Protein AF-A0A963VED2-F1 (afdb_monomer_lite)

Secondary structure (DSSP, 8-state):
----SS------STHHHHHHHHTT---GGG-----------B-TTT-PBPPSSSSSSHHHHHH-

Radius of gyration: 19.82 Å; chains: 1; bounding box: 46×20×46 Å

pLDDT: mean 90.49, std 12.88, range [41.5, 98.38]

Structure (mmCIF, N/CA/C/O backbone):
data_AF-A0A963VED2-F1
#
_entry.id   AF-A0A963VED2-F1
#
loop_
_atom_site.group_PDB
_atom_site.id
_atom_site.type_symbol
_atom_site.label_atom_id
_atom_site.label_alt_id
_atom_site.label_comp_id
_atom_site.label_asym_id
_atom_site.label_entity_id
_atom_site.label_seq_id
_atom_site.pdbx_PDB_ins_code
_atom_site.Cartn_x
_atom_site.Cartn_y
_atom_site.Cartn_z
_atom_site.occupancy
_atom_site.B_iso_or_equiv
_atom_site.auth_seq_id
_atom_site.auth_comp_id
_atom_site.auth_asym_id
_atom_site.auth_atom_id
_ato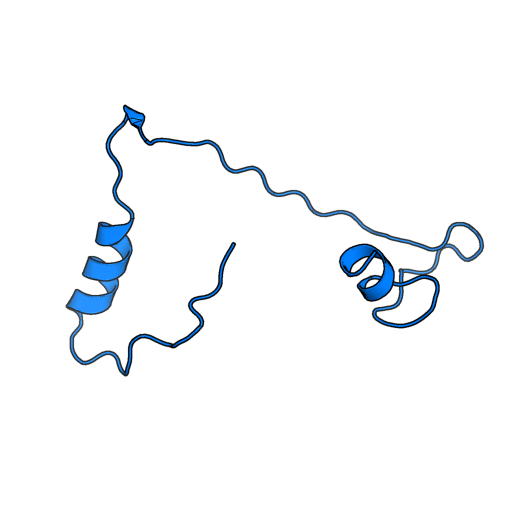m_site.pdbx_PDB_model_num
ATOM 1 N N . MET A 1 1 ? -0.556 -5.549 -1.153 1.00 41.50 1 MET A N 1
ATOM 2 C CA . MET A 1 1 ? 0.742 -5.096 -1.694 1.00 41.50 1 MET A CA 1
ATOM 3 C C . MET A 1 1 ? 1.829 -5.854 -0.949 1.00 41.50 1 MET A C 1
ATOM 5 O O . MET A 1 1 ? 1.991 -5.639 0.243 1.00 41.50 1 MET A O 1
ATOM 9 N N . SER A 1 2 ? 2.451 -6.846 -1.588 1.00 51.16 2 SER A N 1
ATOM 10 C CA . SER A 1 2 ? 3.448 -7.720 -0.962 1.00 51.16 2 SER A CA 1
ATOM 11 C C . SER A 1 2 ? 4.786 -6.996 -0.852 1.00 51.16 2 SER A C 1
ATOM 13 O O . SER A 1 2 ? 5.434 -6.739 -1.865 1.00 51.16 2 SER A O 1
ATOM 15 N N . ILE A 1 3 ? 5.207 -6.685 0.371 1.00 55.56 3 ILE A N 1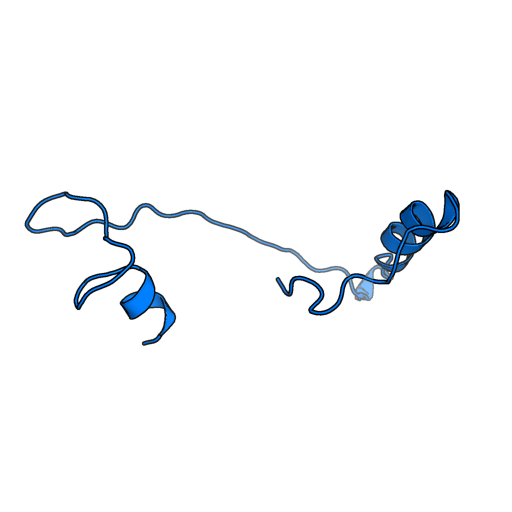
ATOM 16 C CA . ILE A 1 3 ? 6.600 -6.331 0.656 1.00 55.56 3 ILE A CA 1
ATOM 17 C C . ILE A 1 3 ? 7.458 -7.553 0.273 1.00 55.56 3 ILE A C 1
ATOM 19 O O . ILE A 1 3 ? 7.113 -8.661 0.710 1.00 55.56 3 ILE A O 1
ATOM 23 N N . PRO A 1 4 ? 8.530 -7.405 -0.532 1.00 56.47 4 PRO A N 1
ATOM 24 C CA . PRO A 1 4 ? 9.431 -8.510 -0.851 1.00 56.47 4 PRO A CA 1
ATOM 25 C C . PRO A 1 4 ? 9.918 -9.183 0.439 1.00 56.47 4 PRO A C 1
ATOM 27 O O . PRO A 1 4 ? 10.481 -8.523 1.309 1.00 56.47 4 PRO A O 1
ATOM 30 N N . GLN A 1 5 ? 9.661 -10.487 0.585 1.00 63.09 5 GLN A N 1
ATOM 31 C CA . GLN A 1 5 ? 9.932 -11.245 1.822 1.00 63.09 5 GLN A CA 1
ATOM 32 C C . GLN A 1 5 ? 11.425 -11.550 2.044 1.00 63.09 5 GLN A C 1
ATOM 34 O O . GLN A 1 5 ? 11.814 -12.048 3.095 1.00 63.09 5 GLN A O 1
ATOM 39 N N . SER A 1 6 ? 12.272 -11.209 1.078 1.00 67.25 6 SER A N 1
ATOM 40 C CA . SER A 1 6 ? 13.725 -11.214 1.196 1.00 67.25 6 SER A CA 1
ATOM 41 C C . SER A 1 6 ? 14.261 -9.988 0.464 1.00 67.25 6 SER A C 1
ATOM 43 O O . SER A 1 6 ? 13.987 -9.823 -0.727 1.00 67.25 6 SER A O 1
ATOM 45 N N . GLY A 1 7 ? 15.006 -9.121 1.155 1.00 61.50 7 GLY A N 1
ATOM 46 C CA . GLY A 1 7 ? 15.748 -8.047 0.492 1.00 61.50 7 GLY A CA 1
ATOM 47 C C . GLY A 1 7 ? 16.722 -8.663 -0.512 1.00 61.50 7 GLY A C 1
ATOM 48 O O . GLY A 1 7 ? 17.402 -9.629 -0.170 1.00 61.50 7 GLY A O 1
ATOM 49 N N . GLY A 1 8 ? 16.741 -8.159 -1.748 1.00 71.25 8 GLY A N 1
ATOM 50 C CA . GLY A 1 8 ? 17.483 -8.711 -2.892 1.00 71.25 8 GLY A CA 1
ATOM 51 C C . GLY A 1 8 ? 19.011 -8.597 -2.804 1.00 71.25 8 GLY A C 1
ATOM 52 O O . GLY A 1 8 ? 19.645 -8.271 -3.800 1.00 71.25 8 GLY A O 1
ATOM 53 N N . GLY A 1 9 ? 19.594 -8.857 -1.631 1.00 83.44 9 GLY A N 1
ATOM 54 C CA . GLY A 1 9 ? 21.011 -8.666 -1.337 1.00 83.44 9 GLY A CA 1
ATOM 55 C C . GLY A 1 9 ? 21.418 -7.189 -1.239 1.00 83.44 9 GLY A C 1
ATOM 56 O O . GLY A 1 9 ? 20.584 -6.293 -1.406 1.00 83.44 9 GLY A O 1
ATOM 57 N N . PRO A 1 10 ? 22.693 -6.911 -0.916 1.00 90.81 10 PRO A N 1
ATOM 58 C CA . PRO A 1 10 ? 23.259 -5.572 -1.027 1.00 90.81 10 PRO A CA 1
ATOM 59 C C . PRO A 1 10 ? 23.192 -5.050 -2.467 1.00 90.81 10 PRO A C 1
ATOM 61 O O . PRO A 1 10 ? 23.273 -5.817 -3.424 1.00 90.81 10 PRO A O 1
ATOM 64 N N . ILE A 1 11 ? 23.095 -3.729 -2.620 1.00 92.31 11 ILE A N 1
ATOM 65 C CA . ILE A 1 11 ? 23.284 -3.078 -3.919 1.00 92.31 11 ILE A CA 1
ATOM 66 C C . ILE A 1 11 ? 24.785 -3.091 -4.220 1.00 92.31 11 ILE A C 1
ATOM 68 O O . ILE A 1 11 ? 25.581 -2.528 -3.472 1.00 92.31 11 ILE A O 1
ATOM 72 N N . GLU A 1 12 ? 25.162 -3.743 -5.309 1.00 94.06 12 GLU A N 1
ATOM 73 C CA . GLU A 1 12 ? 26.537 -3.925 -5.775 1.00 94.06 12 GLU A CA 1
ATOM 74 C C . GLU A 1 12 ? 26.902 -2.943 -6.896 1.00 94.06 12 GLU A C 1
ATOM 76 O O . GLU A 1 12 ? 28.081 -2.672 -7.121 1.00 94.06 12 GLU A O 1
ATOM 81 N N . ARG A 1 13 ? 25.902 -2.393 -7.599 1.00 95.75 13 ARG A N 1
ATOM 82 C CA . ARG A 1 13 ? 26.083 -1.424 -8.690 1.00 95.75 13 ARG A CA 1
ATOM 83 C C . ARG A 1 13 ? 24.897 -0.468 -8.803 1.00 95.75 13 ARG A C 1
ATOM 85 O O . ARG A 1 13 ? 23.779 -0.795 -8.409 1.00 95.75 13 ARG A O 1
ATOM 92 N N . PHE A 1 14 ? 25.133 0.706 -9.375 1.00 92.62 14 PHE A N 1
ATOM 93 C CA . PHE A 1 14 ? 24.124 1.760 -9.494 1.00 92.62 14 PHE A CA 1
ATOM 94 C C . PHE A 1 14 ? 22.898 1.319 -10.316 1.00 92.62 14 PHE A C 1
ATOM 96 O O . PHE A 1 14 ? 21.761 1.661 -9.988 1.00 92.62 14 PHE A O 1
ATOM 103 N N . GLU A 1 15 ? 23.116 0.507 -11.349 1.00 96.50 15 GLU A N 1
ATOM 104 C CA . GLU A 1 15 ? 22.104 0.106 -12.328 1.00 96.50 15 GLU A CA 1
ATOM 105 C C . GLU A 1 15 ? 20.999 -0.766 -11.722 1.00 96.50 15 GLU A C 1
ATOM 107 O O . GLU A 1 15 ? 19.874 -0.740 -12.214 1.00 96.50 15 GLU A O 1
ATOM 112 N N . GLN A 1 16 ? 21.263 -1.479 -10.620 1.00 94.62 16 GLN A N 1
ATOM 113 C CA . GLN A 1 16 ? 20.290 -2.391 -10.001 1.00 94.62 16 GLN A CA 1
ATOM 114 C C . GLN A 1 16 ? 18.987 -1.693 -9.589 1.00 94.62 16 GLN A C 1
ATOM 116 O O . GLN A 1 16 ? 17.914 -2.289 -9.663 1.00 94.62 16 GLN A O 1
ATOM 121 N N . LEU A 1 17 ? 19.059 -0.423 -9.179 1.00 92.12 17 LEU A N 1
ATOM 122 C CA . LEU A 1 17 ? 17.869 0.354 -8.828 1.00 92.12 17 LEU A CA 1
ATOM 123 C C . LEU A 1 17 ? 17.037 0.703 -10.066 1.00 92.12 17 LEU A C 1
ATOM 125 O O . LEU A 1 17 ? 15.810 0.602 -10.035 1.00 92.12 17 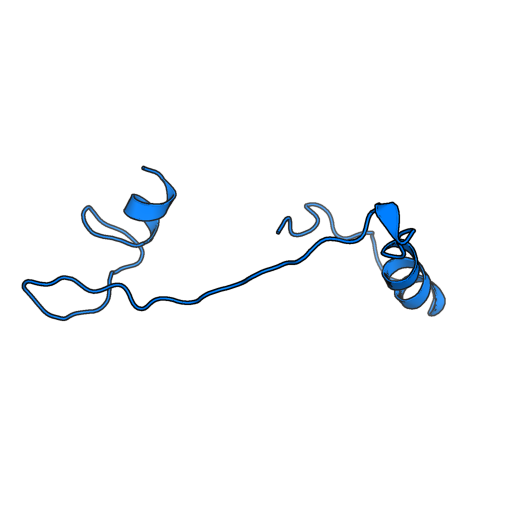LEU A O 1
ATOM 129 N N . ALA A 1 18 ? 17.700 1.086 -11.159 1.00 94.31 18 ALA A N 1
ATOM 130 C CA . ALA A 1 18 ? 17.036 1.377 -12.424 1.00 94.31 18 ALA A CA 1
ATOM 131 C C . ALA A 1 18 ? 16.411 0.108 -13.024 1.00 94.31 18 ALA A C 1
ATOM 133 O O . ALA A 1 18 ? 15.253 0.132 -13.433 1.00 94.31 18 ALA A O 1
ATOM 134 N N . GLU A 1 19 ? 17.140 -1.010 -13.001 1.00 94.94 19 GLU A N 1
ATOM 135 C CA . GLU A 1 19 ? 16.671 -2.327 -13.447 1.00 94.94 19 GLU A CA 1
ATOM 136 C C . GLU A 1 19 ? 15.429 -2.786 -12.665 1.00 94.94 19 GLU A C 1
ATOM 138 O O . GLU A 1 19 ? 14.468 -3.273 -13.262 1.00 94.94 19 GLU A O 1
ATOM 143 N N . TYR A 1 20 ? 15.399 -2.585 -11.341 1.00 91.75 20 TYR A N 1
ATOM 144 C CA . TYR A 1 20 ? 14.235 -2.931 -10.520 1.00 91.75 20 TYR A CA 1
ATOM 145 C C . TYR A 1 20 ? 12.990 -2.132 -10.926 1.00 91.75 20 TYR A C 1
ATOM 147 O O . TYR A 1 20 ? 11.911 -2.705 -11.072 1.00 91.75 20 TYR A O 1
ATOM 155 N N . MET A 1 21 ? 13.131 -0.827 -11.169 1.00 93.44 21 MET A N 1
ATOM 156 C CA . MET A 1 21 ? 12.019 0.005 -11.642 1.00 93.44 21 MET A CA 1
ATOM 157 C C . MET A 1 21 ? 11.559 -0.405 -13.048 1.00 93.44 21 MET A C 1
ATOM 159 O O . MET A 1 21 ? 10.359 -0.561 -13.272 1.00 93.44 21 MET A O 1
ATOM 163 N N . ALA A 1 22 ? 12.502 -0.641 -13.967 1.00 96.81 22 ALA A N 1
ATOM 164 C CA . ALA A 1 22 ? 12.221 -1.090 -15.332 1.00 96.81 22 ALA A CA 1
ATOM 165 C C . ALA A 1 22 ? 11.502 -2.450 -15.365 1.00 96.81 22 ALA A C 1
ATOM 167 O O . ALA A 1 22 ? 10.644 -2.679 -16.212 1.00 96.81 22 ALA A O 1
ATOM 168 N N . SER A 1 23 ? 11.765 -3.334 -14.393 1.00 95.50 23 SER A N 1
ATOM 169 C CA . SER A 1 23 ? 11.057 -4.618 -14.269 1.00 95.50 23 SER A CA 1
ATOM 170 C C . SER A 1 23 ? 9.543 -4.477 -14.033 1.00 95.50 23 SER A C 1
ATOM 172 O O . SER A 1 23 ? 8.796 -5.438 -14.214 1.00 95.50 23 SER A O 1
ATOM 174 N N . GLY A 1 24 ? 9.074 -3.285 -13.640 1.00 95.88 24 GLY A N 1
ATOM 175 C CA . GLY A 1 24 ? 7.659 -2.967 -13.469 1.00 95.88 24 GLY A CA 1
ATOM 176 C C . GLY A 1 24 ? 6.924 -2.581 -14.758 1.00 95.88 24 GLY A C 1
ATOM 177 O O . GLY A 1 24 ? 5.698 -2.433 -14.715 1.00 95.88 24 GLY A O 1
ATOM 178 N N . GLU A 1 25 ? 7.626 -2.405 -15.882 1.00 97.69 25 GLU A N 1
ATOM 179 C CA . GLU A 1 25 ? 7.021 -2.069 -17.173 1.00 97.69 25 GLU A CA 1
ATOM 180 C C . GLU A 1 25 ? 6.069 -3.175 -17.652 1.00 97.69 25 GLU A C 1
ATOM 182 O O . GLU A 1 25 ? 6.357 -4.368 -17.560 1.00 97.69 25 GLU A O 1
ATOM 187 N N . LYS A 1 26 ? 4.897 -2.776 -18.161 1.00 97.56 26 LYS A N 1
ATOM 188 C CA . LYS A 1 26 ? 3.849 -3.696 -18.627 1.00 97.56 26 LYS A CA 1
ATOM 189 C C . LYS A 1 26 ? 3.272 -3.237 -19.964 1.00 97.56 26 LYS A C 1
ATOM 191 O O . LYS A 1 26 ? 3.072 -2.027 -20.141 1.00 97.56 26 LYS A O 1
ATOM 196 N N . PRO A 1 27 ? 2.944 -4.166 -20.884 1.00 98.25 27 PRO A N 1
ATOM 197 C CA . PRO A 1 27 ? 2.227 -3.820 -22.103 1.00 98.25 27 PRO A CA 1
ATOM 198 C C . PRO A 1 27 ? 0.860 -3.224 -21.759 1.00 98.25 27 PRO A C 1
ATOM 200 O O . PRO A 1 27 ? 0.301 -3.481 -20.692 1.00 98.25 27 PRO A O 1
ATOM 203 N N . LYS A 1 28 ? 0.307 -2.432 -22.682 1.00 97.88 28 LYS A N 1
ATOM 204 C CA . LYS A 1 28 ? -0.959 -1.714 -22.472 1.00 97.88 28 LYS A CA 1
ATOM 205 C C . LYS A 1 28 ? -2.108 -2.632 -22.041 1.00 97.88 28 LYS A C 1
ATOM 207 O O . LYS A 1 28 ? -2.904 -2.247 -21.189 1.00 97.88 28 LYS A O 1
ATOM 212 N N . ASP A 1 29 ? -2.157 -3.845 -22.582 1.00 98.38 29 ASP A N 1
ATOM 213 C CA . ASP A 1 29 ? -3.201 -4.833 -22.283 1.00 98.38 29 ASP A CA 1
ATOM 214 C C . ASP A 1 29 ? -3.138 -5.350 -20.824 1.00 98.38 29 ASP A C 1
ATOM 216 O O . ASP A 1 29 ? -4.142 -5.787 -20.250 1.00 98.38 29 ASP A O 1
ATOM 220 N N . ASP A 1 30 ? -1.984 -5.198 -20.166 1.00 98.06 30 ASP A N 1
ATOM 221 C CA . ASP A 1 30 ? -1.748 -5.568 -18.766 1.00 98.06 30 ASP A CA 1
ATOM 222 C C . ASP A 1 30 ? -1.856 -4.392 -17.789 1.00 98.06 30 ASP A C 1
ATOM 224 O O . ASP A 1 30 ? -1.655 -4.557 -16.580 1.00 98.06 30 ASP A O 1
ATOM 228 N N . TRP A 1 31 ? -2.207 -3.197 -18.268 1.00 98.19 31 TRP A N 1
ATOM 229 C CA . TRP A 1 31 ? -2.449 -2.058 -17.389 1.00 98.19 31 TRP A CA 1
ATOM 230 C C . TRP A 1 31 ? -3.668 -2.309 -16.496 1.00 98.19 31 TRP A C 1
ATOM 232 O O . TRP A 1 31 ? -4.662 -2.921 -16.898 1.00 98.19 31 TRP A O 1
ATOM 242 N N . ARG A 1 32 ? -3.587 -1.846 -15.247 1.00 97.69 32 ARG A N 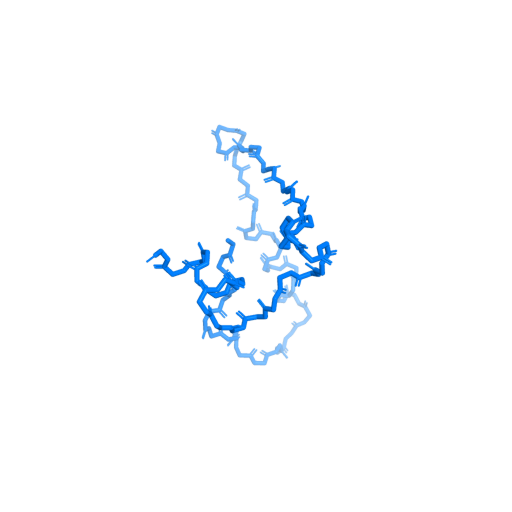1
ATOM 243 C CA . ARG A 1 32 ? -4.635 -1.973 -14.224 1.00 97.69 32 ARG A CA 1
ATOM 244 C C . ARG A 1 32 ? -4.763 -0.655 -13.461 1.00 97.69 32 ARG A C 1
ATOM 246 O O . ARG A 1 32 ? -3.853 0.169 -13.491 1.00 97.69 32 ARG A O 1
ATOM 253 N N . ILE A 1 33 ? -5.881 -0.475 -12.762 1.00 97.50 33 ILE A N 1
ATOM 254 C CA . ILE A 1 33 ? -6.137 0.683 -11.897 1.00 97.50 33 ILE A CA 1
ATOM 255 C C . ILE A 1 33 ? -6.019 0.226 -10.444 1.00 97.50 33 ILE A C 1
ATOM 257 O O . ILE A 1 33 ? -6.718 -0.696 -10.028 1.00 97.50 33 ILE A O 1
ATOM 261 N N . GLY A 1 34 ? -5.129 0.863 -9.685 1.00 96.38 34 GLY A N 1
ATOM 262 C CA . GLY A 1 34 ? -5.016 0.680 -8.241 1.00 96.38 34 GLY A CA 1
ATOM 263 C C . GLY A 1 34 ? -5.745 1.797 -7.501 1.00 96.38 34 GLY A C 1
ATOM 264 O O . GLY A 1 34 ? -5.580 2.967 -7.837 1.00 96.38 34 GLY A O 1
ATOM 265 N N . THR A 1 35 ? -6.545 1.444 -6.497 1.00 97.62 35 THR A N 1
ATOM 266 C CA . THR A 1 35 ? -7.194 2.407 -5.598 1.00 97.62 35 THR A CA 1
ATOM 267 C C . THR A 1 35 ? -6.817 2.094 -4.160 1.00 97.62 35 THR A C 1
ATOM 269 O O . THR A 1 35 ? -6.994 0.959 -3.714 1.00 97.62 35 THR A O 1
ATOM 272 N N . GLU A 1 36 ? -6.375 3.102 -3.421 1.00 96.56 36 GLU A N 1
ATOM 273 C CA . GLU A 1 36 ? -6.093 3.010 -1.989 1.00 96.56 36 GLU A CA 1
ATOM 274 C C . GLU A 1 36 ? -7.019 3.969 -1.233 1.00 96.56 36 GLU A C 1
ATOM 276 O O . GLU A 1 36 ? -7.394 5.020 -1.753 1.00 96.56 36 GLU A O 1
ATOM 281 N N . HIS A 1 37 ? -7.453 3.579 -0.032 1.00 96.38 37 HIS A N 1
ATOM 282 C CA . HIS A 1 37 ? -8.308 4.416 0.806 1.00 96.38 37 HIS A CA 1
ATOM 283 C C . HIS A 1 37 ? -8.025 4.187 2.290 1.00 96.38 37 HIS A C 1
ATOM 285 O O . HIS A 1 37 ? -7.944 3.052 2.767 1.00 96.38 37 HIS A O 1
ATOM 291 N N . GLU A 1 38 ? -7.954 5.284 3.032 1.00 95.38 38 GLU A N 1
ATOM 292 C CA . GLU A 1 38 ? -7.746 5.287 4.476 1.00 95.38 38 GLU A CA 1
ATOM 293 C C . GLU A 1 38 ? -9.065 5.570 5.203 1.00 95.38 38 GLU A C 1
ATOM 295 O O . GLU A 1 38 ? -9.944 6.269 4.696 1.00 95.38 38 GLU A O 1
ATOM 300 N N . LYS A 1 39 ? -9.240 4.971 6.386 1.00 94.00 39 LYS A N 1
ATOM 301 C CA . LYS A 1 39 ? -10.448 5.108 7.213 1.00 94.00 39 LYS A CA 1
ATOM 302 C C . LYS A 1 39 ? -10.056 5.215 8.681 1.00 94.00 39 LYS A C 1
ATOM 304 O O . LYS A 1 39 ? -9.225 4.440 9.148 1.00 94.00 39 LYS A O 1
ATOM 309 N N . PHE A 1 40 ? -10.721 6.097 9.424 1.00 94.50 40 PHE A N 1
ATOM 310 C CA . PHE A 1 40 ? -10.577 6.183 10.878 1.00 94.50 40 PHE A CA 1
ATOM 311 C C . PHE A 1 40 ? -11.617 5.300 11.574 1.00 94.50 40 PHE A C 1
ATOM 313 O O . PHE A 1 40 ? -12.808 5.612 11.585 1.00 94.50 40 PHE A O 1
ATOM 320 N N . GLY A 1 41 ? -11.166 4.188 12.155 1.00 94.31 41 GLY A N 1
ATOM 321 C CA . GLY A 1 41 ? -12.004 3.326 12.988 1.00 94.31 41 GLY A CA 1
ATOM 322 C C . GLY A 1 41 ? -1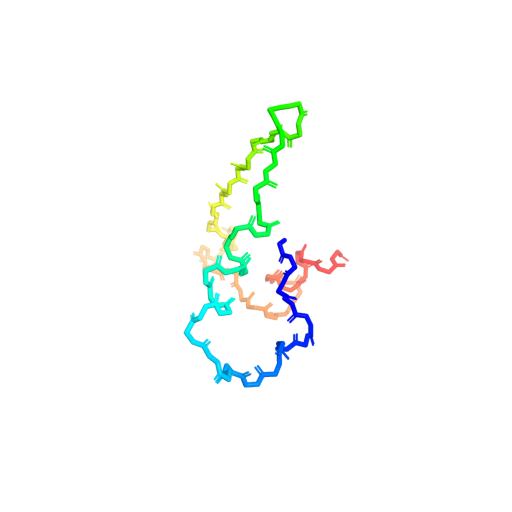2.079 3.828 14.432 1.00 94.31 41 GLY A C 1
ATOM 323 O O . GLY A 1 41 ? -11.052 4.148 15.032 1.00 94.31 41 GLY A O 1
ATOM 324 N N . TYR A 1 42 ? -13.282 3.858 15.008 1.00 96.00 42 TYR A N 1
ATOM 325 C CA . TYR A 1 42 ? -13.512 4.249 16.401 1.00 96.00 42 TYR A CA 1
ATOM 326 C C . TYR A 1 42 ? -14.657 3.448 17.042 1.00 96.00 42 TYR A C 1
ATOM 328 O O . TYR A 1 42 ? -15.547 2.932 16.363 1.00 96.00 42 TYR A O 1
ATOM 336 N N . CYS A 1 43 ? -14.646 3.359 18.370 1.00 95.31 43 CYS A N 1
ATOM 337 C CA . CYS A 1 43 ? -15.690 2.711 19.161 1.00 95.31 43 CYS A CA 1
ATOM 338 C C . CYS A 1 43 ? -16.884 3.663 19.343 1.00 95.31 43 CYS A C 1
ATOM 340 O O . CYS A 1 43 ? -16.742 4.695 19.992 1.00 95.31 43 CYS A O 1
ATOM 342 N N . LYS A 1 44 ? -18.067 3.341 18.799 1.00 94.69 44 LYS A N 1
ATOM 343 C CA . LYS A 1 44 ? -19.238 4.252 18.806 1.00 94.69 44 LYS A CA 1
ATOM 344 C C . LYS A 1 44 ? -19.706 4.689 20.201 1.00 94.69 44 LYS A C 1
ATOM 346 O O . LYS A 1 44 ? -20.223 5.787 20.347 1.00 94.69 44 LYS A O 1
ATOM 351 N N . ASP A 1 45 ? -19.539 3.833 21.202 1.00 97.06 45 ASP A N 1
ATOM 352 C CA . ASP A 1 45 ? -19.911 4.063 22.604 1.00 97.06 45 ASP A CA 1
ATOM 353 C C . ASP A 1 45 ? -18.977 5.039 23.332 1.00 97.06 45 ASP A C 1
ATOM 355 O O . ASP A 1 45 ? -19.407 5.734 24.247 1.00 97.06 45 ASP A O 1
ATOM 359 N N . THR A 1 46 ? -17.702 5.097 22.943 1.00 96.25 46 THR A N 1
ATOM 360 C CA . THR A 1 46 ? -16.683 5.918 23.627 1.00 96.25 46 THR A CA 1
ATOM 361 C C . THR A 1 46 ? -16.096 7.023 22.756 1.00 96.25 46 THR A C 1
ATOM 363 O O . THR A 1 46 ? -15.390 7.888 23.267 1.00 96.25 46 THR A O 1
ATOM 366 N N . LEU A 1 47 ? -16.346 6.973 21.446 1.00 96.62 47 LEU A N 1
ATOM 367 C CA . LEU A 1 47 ? -15.749 7.808 20.400 1.00 96.62 47 LEU A CA 1
ATOM 368 C C . LEU A 1 47 ? -14.212 7.768 20.358 1.00 96.62 47 LEU A C 1
ATOM 370 O O . LEU A 1 47 ? -13.580 8.576 19.681 1.00 96.62 47 LEU A O 1
ATOM 374 N N . LYS A 1 48 ? -13.598 6.807 21.057 1.00 96.38 48 LYS A N 1
ATOM 375 C CA . LYS A 1 48 ? -12.149 6.609 21.066 1.00 96.38 48 LYS A CA 1
ATOM 376 C C . LYS A 1 48 ? -11.695 5.832 19.825 1.00 96.38 48 LYS A C 1
ATOM 378 O O . LYS A 1 48 ? -12.456 4.984 19.347 1.00 96.38 48 LYS A O 1
ATOM 383 N N . PRO A 1 49 ? -10.460 6.059 19.339 1.00 97.56 49 PRO A N 1
ATOM 384 C CA . PRO A 1 49 ? -9.867 5.258 18.270 1.00 97.56 49 PRO A CA 1
ATOM 385 C C . PRO A 1 49 ? -9.870 3.764 18.602 1.00 97.56 49 PRO A C 1
ATOM 387 O O . PRO A 1 49 ? -9.797 3.387 19.776 1.00 97.56 49 PRO A O 1
ATOM 390 N N . LEU A 1 50 ? -9.917 2.914 17.574 1.00 96.62 50 LEU A N 1
ATOM 391 C CA . LEU A 1 50 ? -9.708 1.480 17.774 1.00 96.62 50 LEU A CA 1
ATOM 392 C C . LEU A 1 50 ? -8.282 1.219 18.297 1.00 96.62 50 LEU A C 1
ATOM 394 O O . LEU A 1 50 ? -7.322 1.699 17.688 1.00 96.62 50 LEU A O 1
ATOM 398 N N . PRO A 1 51 ? -8.112 0.453 19.393 1.00 96.25 51 PRO A N 1
ATOM 399 C CA . PRO A 1 51 ? -6.799 -0.036 19.793 1.00 96.25 51 PRO A CA 1
ATOM 400 C C . P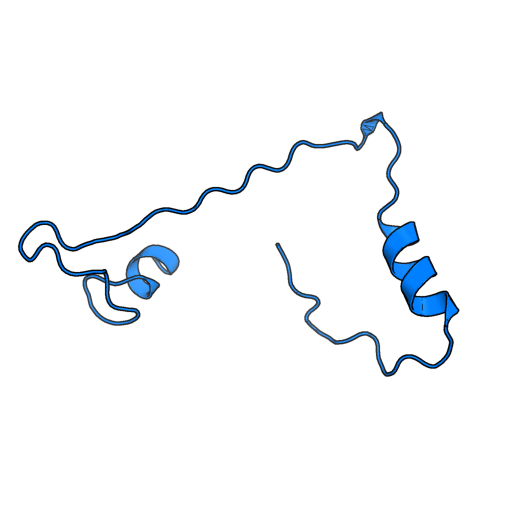RO A 1 51 ? -6.270 -1.038 18.762 1.00 96.25 51 PRO A C 1
ATOM 402 O O . PRO A 1 51 ? -7.033 -1.599 17.971 1.00 96.25 51 PRO A O 1
ATOM 405 N N . TYR A 1 52 ? -4.962 -1.293 18.781 1.00 96.62 52 TYR A N 1
ATOM 406 C CA . TYR A 1 52 ? -4.377 -2.317 17.916 1.00 96.62 52 TYR A CA 1
ATOM 407 C C . TYR A 1 52 ? -4.821 -3.735 18.315 1.00 96.62 52 TYR A C 1
ATOM 409 O O . TYR A 1 52 ? -5.298 -4.469 17.455 1.00 96.62 52 TYR A O 1
ATOM 417 N N . ASP A 1 53 ? -4.750 -4.072 19.608 1.00 97.12 53 ASP A N 1
ATOM 418 C CA . ASP A 1 53 ? -5.154 -5.368 20.173 1.00 97.12 53 ASP A CA 1
ATOM 419 C C . ASP A 1 53 ? -6.464 -5.287 20.982 1.00 97.12 53 ASP A C 1
ATOM 421 O O . ASP A 1 53 ? -6.900 -4.215 21.411 1.00 97.12 53 ASP A O 1
ATOM 425 N N . GLY A 1 54 ? -7.075 -6.451 21.231 1.00 94.44 54 GLY A N 1
ATOM 426 C CA . GLY A 1 54 ? -8.265 -6.630 22.071 1.00 94.44 54 GLY A CA 1
ATOM 427 C C . GLY A 1 54 ? -9.525 -7.028 21.289 1.00 94.44 54 GLY A C 1
ATOM 428 O O . GLY A 1 54 ? -9.496 -7.080 20.061 1.00 94.44 54 GLY A O 1
ATOM 429 N N . PRO A 1 55 ? -10.655 -7.292 21.974 1.00 93.38 55 PRO A N 1
ATOM 430 C CA . PRO A 1 55 ? -11.866 -7.810 21.324 1.00 93.38 55 PRO A CA 1
ATOM 431 C C . PRO A 1 55 ? -12.504 -6.856 20.299 1.00 93.38 55 PRO A C 1
ATOM 433 O O . PRO A 1 55 ? -13.172 -7.301 19.375 1.00 93.38 55 PRO A O 1
ATOM 436 N N . ARG A 1 56 ? -12.318 -5.536 20.463 1.00 93.94 56 ARG A N 1
ATOM 437 C CA . ARG A 1 56 ? -12.755 -4.489 19.521 1.00 93.94 56 ARG A CA 1
ATOM 438 C C . ARG A 1 56 ? -11.526 -3.696 19.065 1.00 93.94 56 ARG A C 1
ATOM 440 O O . ARG A 1 56 ? -11.196 -2.697 19.697 1.00 93.94 56 ARG A O 1
ATOM 447 N N . SER A 1 57 ? -10.818 -4.174 18.040 1.00 95.81 57 SER A N 1
ATOM 448 C CA . SER A 1 57 ? -9.477 -3.682 17.679 1.00 95.81 57 SER A CA 1
ATOM 449 C C . SER A 1 57 ? -9.166 -3.772 16.179 1.00 95.81 57 SER A C 1
ATOM 451 O O . SER A 1 57 ? -9.905 -4.401 15.420 1.00 95.81 57 SER A O 1
ATOM 453 N N . ILE A 1 58 ? -8.059 -3.149 15.753 1.00 96.25 58 ILE A N 1
ATOM 454 C CA . ILE A 1 58 ? -7.539 -3.264 14.380 1.00 96.25 58 ILE A CA 1
ATOM 455 C C . ILE A 1 58 ? -7.194 -4.718 14.051 1.00 96.25 58 ILE A C 1
ATOM 457 O O . ILE A 1 58 ? -7.574 -5.201 12.988 1.00 96.25 58 ILE A O 1
ATOM 461 N N . LYS A 1 59 ? -6.522 -5.429 14.962 1.00 96.38 59 LYS A N 1
ATOM 462 C CA . LYS A 1 59 ? -6.135 -6.825 14.753 1.00 96.38 59 LYS A CA 1
ATOM 463 C C . LYS A 1 59 ? -7.350 -7.736 14.577 1.00 96.38 59 LYS A C 1
ATOM 465 O O . LYS A 1 59 ? -7.387 -8.499 13.620 1.00 96.38 59 LYS A O 1
ATOM 470 N N . ALA A 1 60 ? -8.380 -7.578 15.413 1.00 95.31 60 ALA A N 1
ATOM 471 C CA . ALA A 1 60 ? -9.623 -8.342 15.279 1.00 95.31 60 ALA A CA 1
ATOM 472 C C . ALA A 1 60 ? -10.300 -8.127 13.909 1.00 95.31 60 ALA A C 1
ATOM 474 O O . ALA A 1 60 ? -10.763 -9.079 13.298 1.00 95.31 60 ALA A O 1
ATOM 475 N N . MET A 1 61 ? -10.300 -6.897 13.378 1.00 93.19 61 MET A N 1
ATOM 476 C CA . MET A 1 61 ? -10.836 -6.606 12.038 1.00 93.19 61 MET A CA 1
ATOM 477 C C . MET A 1 61 ? -10.030 -7.274 10.909 1.00 93.19 61 MET A C 1
ATOM 479 O O . MET A 1 61 ? -10.603 -7.623 9.879 1.00 93.19 61 MET A O 1
ATOM 483 N N . LEU A 1 62 ? -8.709 -7.398 11.068 1.00 93.75 62 LEU A N 1
ATOM 484 C CA . LEU A 1 62 ? -7.826 -7.990 10.059 1.00 93.75 62 LEU A CA 1
ATOM 485 C C . LEU A 1 62 ? -7.815 -9.525 10.098 1.00 93.75 62 LEU A C 1
ATOM 487 O O . LEU A 1 62 ? -7.582 -10.142 9.061 1.00 93.75 62 LEU A O 1
ATOM 491 N N . GLU A 1 63 ? -8.042 -10.126 11.268 1.00 95.50 63 GLU A N 1
ATOM 492 C CA . GLU A 1 63 ? -7.997 -11.581 11.470 1.00 95.50 63 GLU A CA 1
ATOM 493 C C . GLU A 1 63 ? -9.361 -12.275 11.296 1.00 95.50 63 GLU A C 1
ATOM 495 O O . GLU A 1 63 ? -9.371 -13.454 10.942 1.00 95.50 63 GLU A O 1
ATOM 500 N N . GLY A 1 64 ? -10.481 -11.547 11.438 1.00 77.88 64 GLY A N 1
ATOM 501 C CA . GLY A 1 64 ? -11.843 -12.067 11.240 1.00 77.88 64 GLY A CA 1
ATOM 502 C C . GLY A 1 64 ? -12.493 -12.579 12.516 1.00 77.88 64 GLY A C 1
ATOM 503 O O . GLY A 1 64 ? -12.154 -13.704 12.942 1.00 77.88 64 GLY A O 1
#

Sequence (64 aa):
MSIPQSGGGPIERFEQLAEYMASGEKPKDDWRIGTEHEKFGYCKDTLKPLPYDGPRSIKAMLEG

Foldseek 3Di:
DDDPPDDPDDDPDPCVVVVVVVVPDDDPVPDDDDDDDDDFDADPVVRHGADCDDPRHPVVVVVD